Protein AF-A0A2J8J1Q0-F1 (afdb_monomer_lite)

Foldseek 3Di:
DDDDDDDPLDDPPDCLVVDPLPVVPDDPVLSVLVVQQNPDPVGDDDPDPPDDPDPDPDDDDDDDPDPDDDDDDDDDPDDDDDDDDDPDDDDDPDDDDDDDPVDDDDDDDDDDDDDD

Radius of gyration: 18.59 Å; chains: 1; bounding box: 48×40×37 Å

Organism: Pan troglodytes (NCBI:txid9598)

Secondary structure (DSSP, 8-state):
-------------SGGGGSGGGSS-S-HHHHHHHHHHHHSSSPPP-SS--S-S----S--------S---S----SSPPP------SS------------SSS-------------

InterPro domains:
  IPR012983 PHR [PF08005] (64-115)
  IPR038648 PHR domain superfamily [G3DSA:2.60.120.820] (48-116)

Structure (mmCIF, N/CA/C/O backbone):
data_AF-A0A2J8J1Q0-F1
#
_entry.id   AF-A0A2J8J1Q0-F1
#
loop_
_atom_site.group_PDB
_atom_site.id
_atom_site.type_symbol
_atom_site.label_atom_id
_atom_site.label_alt_id
_atom_site.label_comp_id
_atom_site.label_asym_id
_atom_site.label_entity_id
_atom_site.label_seq_id
_atom_site.pdbx_PDB_ins_code
_atom_site.Cartn_x
_atom_site.Cartn_y
_atom_site.Cartn_z
_atom_site.occupancy
_atom_site.B_iso_or_equiv
_atom_site.auth_seq_id
_atom_site.auth_comp_id
_atom_site.auth_asym_id
_atom_site.auth_atom_id
_atom_site.pdbx_PDB_model_num
ATOM 1 N N . VAL A 1 1 ? -29.454 -8.679 11.277 1.00 34.88 1 VAL A N 1
ATOM 2 C CA . VAL A 1 1 ? -30.227 -7.438 11.539 1.00 34.88 1 VAL A CA 1
ATOM 3 C C . VAL A 1 1 ? -29.741 -6.346 10.599 1.00 34.88 1 VAL A C 1
ATOM 5 O O . VAL A 1 1 ? -28.693 -5.752 10.817 1.00 34.88 1 VAL A O 1
ATOM 8 N N . GLN A 1 2 ? -30.470 -6.149 9.505 1.00 31.33 2 GLN A N 1
ATOM 9 C CA . GLN A 1 2 ? -30.168 -5.196 8.442 1.00 31.33 2 GLN A CA 1
ATOM 10 C C . GLN A 1 2 ? -30.524 -3.784 8.919 1.00 31.33 2 GLN A C 1
ATOM 12 O O . GLN A 1 2 ? -31.638 -3.309 8.725 1.00 31.33 2 GLN A O 1
ATOM 17 N N . ARG A 1 3 ? -29.600 -3.120 9.620 1.00 27.33 3 ARG A N 1
ATOM 18 C CA . ARG A 1 3 ? -29.792 -1.719 10.005 1.00 27.33 3 ARG A CA 1
ATOM 19 C C . ARG A 1 3 ? -29.298 -0.833 8.867 1.00 27.33 3 ARG A C 1
ATOM 21 O O . ARG A 1 3 ? -28.099 -0.637 8.701 1.00 27.33 3 ARG A O 1
ATOM 28 N N . ARG A 1 4 ? -30.241 -0.322 8.069 1.00 34.06 4 ARG A N 1
ATOM 29 C CA . ARG A 1 4 ? -30.015 0.842 7.203 1.00 34.06 4 ARG A CA 1
ATOM 30 C C . ARG A 1 4 ? -29.580 1.999 8.106 1.00 34.06 4 ARG A C 1
ATOM 32 O O . ARG A 1 4 ? -30.383 2.500 8.886 1.00 34.06 4 ARG A O 1
ATOM 39 N N . CYS A 1 5 ? -28.310 2.384 8.043 1.00 31.00 5 CYS A N 1
ATOM 40 C CA . CYS A 1 5 ? -27.844 3.613 8.676 1.00 31.00 5 CYS A CA 1
ATOM 41 C C . CYS A 1 5 ? -28.248 4.811 7.801 1.00 31.00 5 CYS A C 1
ATOM 43 O O . CYS A 1 5 ? -28.150 4.715 6.574 1.00 31.00 5 CYS A O 1
ATOM 45 N N . PRO A 1 6 ? -28.695 5.929 8.397 1.00 31.45 6 PRO A N 1
ATOM 46 C CA . PRO A 1 6 ? -29.067 7.116 7.647 1.00 31.45 6 PRO A CA 1
ATOM 47 C C . PRO A 1 6 ? -27.827 7.690 6.957 1.00 31.45 6 PRO A C 1
ATOM 49 O O . PRO A 1 6 ? -26.766 7.832 7.567 1.00 31.45 6 PRO A O 1
ATOM 52 N N . LEU A 1 7 ? -27.977 7.995 5.669 1.00 37.00 7 LEU A N 1
ATOM 53 C CA . LEU A 1 7 ? -27.005 8.721 4.866 1.00 37.00 7 LEU A CA 1
ATOM 54 C C . LEU A 1 7 ? -26.739 10.065 5.562 1.00 37.00 7 LEU A C 1
ATOM 56 O O . LEU A 1 7 ? -27.565 10.975 5.495 1.00 37.00 7 LEU A O 1
ATOM 60 N N . VAL A 1 8 ? -25.615 10.185 6.270 1.00 37.25 8 VAL A N 1
ATOM 61 C CA . VAL A 1 8 ? -25.170 11.472 6.808 1.00 37.25 8 VAL A CA 1
ATOM 62 C C . VAL A 1 8 ? -24.886 12.354 5.595 1.00 37.25 8 VAL A C 1
ATOM 64 O O . VAL A 1 8 ? -23.901 12.148 4.888 1.00 37.25 8 VAL A O 1
ATOM 67 N N . ARG A 1 9 ? -25.785 13.304 5.313 1.00 40.78 9 ARG A N 1
ATOM 68 C CA . ARG A 1 9 ? -25.548 14.403 4.369 1.00 40.78 9 ARG A CA 1
ATOM 69 C C . ARG A 1 9 ? -24.404 15.245 4.934 1.00 40.78 9 ARG A C 1
ATOM 71 O O . ARG A 1 9 ? -24.627 16.189 5.686 1.00 40.78 9 ARG A O 1
ATOM 78 N N . GLY A 1 10 ? -23.171 14.861 4.618 1.00 38.38 10 GLY A N 1
ATOM 79 C CA . GLY A 1 10 ? -22.005 15.697 4.859 1.00 38.38 10 GLY A CA 1
ATOM 80 C C . GLY A 1 10 ? -22.123 16.946 3.995 1.00 38.38 10 GLY A C 1
ATOM 81 O O . GLY A 1 10 ? -22.224 16.842 2.774 1.00 38.38 10 GLY A O 1
ATOM 82 N N . ARG A 1 11 ? -22.148 18.128 4.618 1.00 40.72 11 ARG A N 1
ATOM 83 C CA . ARG A 1 11 ? -21.898 19.382 3.903 1.00 40.72 11 ARG A CA 1
ATOM 84 C C . ARG A 1 11 ? -20.515 19.270 3.263 1.00 40.72 11 ARG A C 1
ATOM 86 O O . ARG A 1 11 ? -19.537 19.026 3.966 1.00 40.72 11 ARG A O 1
ATOM 93 N N . VAL A 1 12 ? -20.442 19.439 1.945 1.00 45.56 12 VAL A N 1
ATOM 94 C CA . VAL A 1 12 ? -19.174 19.547 1.217 1.00 45.56 12 VAL A CA 1
ATOM 95 C C . VAL A 1 12 ? -18.588 20.923 1.534 1.00 45.56 12 VAL A C 1
ATOM 97 O O . VAL A 1 12 ? -18.793 21.886 0.806 1.00 45.56 12 VAL A O 1
ATOM 100 N N . SER A 1 13 ? -17.923 21.049 2.679 1.00 39.00 13 SER A N 1
ATOM 101 C CA . SER A 1 13 ? -17.141 22.236 3.026 1.00 39.00 13 SER A CA 1
ATOM 102 C C . SER A 1 13 ? -15.679 21.952 2.728 1.00 39.00 13 SER A C 1
ATOM 104 O O . SER A 1 13 ? -15.110 21.099 3.396 1.00 39.00 13 SER A O 1
ATOM 106 N N . ALA A 1 14 ? -15.122 22.654 1.732 1.00 42.06 14 ALA A N 1
ATOM 107 C CA . ALA A 1 14 ? -13.708 23.010 1.489 1.00 42.06 14 ALA A CA 1
ATOM 108 C C . ALA A 1 14 ? -12.578 21.953 1.643 1.00 42.06 14 ALA A C 1
ATOM 110 O O . ALA A 1 14 ? -11.438 22.247 1.308 1.00 42.06 14 ALA A O 1
ATOM 111 N N . ALA A 1 15 ? -12.846 20.724 2.081 1.00 42.81 15 ALA A N 1
ATOM 112 C CA . ALA A 1 15 ? -11.844 19.707 2.399 1.00 42.81 15 ALA A CA 1
ATOM 113 C C . ALA A 1 15 ? -11.365 18.915 1.171 1.00 42.81 15 ALA A C 1
ATOM 115 O O . ALA A 1 15 ? -10.355 18.223 1.243 1.00 42.81 15 ALA A O 1
ATOM 116 N N . ALA A 1 16 ? -12.052 19.024 0.027 1.00 48.84 16 ALA A N 1
ATOM 117 C CA . ALA A 1 16 ? -11.567 18.436 -1.223 1.00 48.84 16 ALA A CA 1
ATOM 118 C C . ALA A 1 16 ? -10.246 19.089 -1.672 1.00 48.84 16 ALA A C 1
ATOM 120 O O . ALA A 1 16 ? -9.373 18.403 -2.194 1.00 48.84 16 ALA A O 1
ATOM 121 N N . ALA A 1 17 ? -10.069 20.383 -1.376 1.00 46.84 17 ALA A N 1
ATOM 122 C CA . ALA A 1 17 ? -8.889 21.173 -1.716 1.00 46.84 17 ALA A CA 1
ATOM 123 C C . ALA A 1 17 ? -7.678 20.938 -0.793 1.00 46.84 17 ALA A C 1
ATOM 125 O O . ALA A 1 17 ? -6.706 21.661 -0.907 1.00 46.84 17 ALA A O 1
ATOM 126 N N . ALA A 1 18 ? -7.735 19.972 0.126 1.00 51.94 18 ALA A N 1
ATOM 127 C CA . ALA A 1 18 ? -6.577 19.443 0.860 1.00 51.94 18 ALA A CA 1
ATOM 128 C C . ALA A 1 18 ? -6.624 17.902 0.929 1.00 51.94 18 ALA A C 1
ATOM 130 O O . ALA A 1 18 ? -5.992 17.274 1.776 1.00 51.94 18 ALA A O 1
ATOM 131 N N . GLY A 1 19 ? -7.467 17.297 0.087 1.00 64.62 19 GLY A N 1
ATOM 132 C CA . GLY A 1 19 ? -7.847 15.893 0.152 1.00 64.62 19 GLY A CA 1
ATOM 133 C C . GLY A 1 19 ? -7.327 15.089 -1.044 1.00 64.62 19 GLY A C 1
ATOM 134 O O . GLY A 1 19 ? -6.364 15.492 -1.695 1.00 64.62 19 GLY A O 1
ATOM 135 N N . PRO A 1 20 ? -7.966 13.957 -1.386 1.00 65.38 20 PRO A N 1
ATOM 136 C CA . PRO A 1 20 ? -7.493 13.052 -2.440 1.00 65.38 20 PRO A CA 1
ATOM 137 C C . PRO A 1 20 ? -7.291 13.727 -3.808 1.00 65.38 20 PRO A C 1
ATOM 139 O O . PRO A 1 20 ? -6.458 13.268 -4.584 1.00 65.38 20 PRO A O 1
ATOM 142 N N . ALA A 1 21 ? -7.974 14.846 -4.075 1.00 70.50 21 ALA A N 1
ATOM 143 C CA . ALA A 1 21 ? -7.815 15.642 -5.292 1.00 70.50 21 ALA A CA 1
ATOM 144 C C . ALA A 1 21 ? -6.415 16.264 -5.470 1.00 70.50 21 ALA A C 1
ATOM 146 O O . ALA A 1 21 ? -6.021 16.539 -6.595 1.00 70.50 21 ALA A O 1
ATOM 147 N N . GLN A 1 22 ? -5.661 16.479 -4.388 1.00 73.88 22 GLN A N 1
ATOM 148 C CA . GLN A 1 22 ? -4.305 17.048 -4.431 1.00 73.88 22 GLN A CA 1
ATOM 149 C C . GLN A 1 22 ? -3.203 16.003 -4.254 1.00 73.88 22 GLN A C 1
ATOM 151 O O . GLN A 1 22 ? -2.025 16.341 -4.209 1.00 73.88 22 GLN A O 1
ATOM 156 N N . SER A 1 23 ? -3.571 14.725 -4.149 1.00 74.56 23 SER A N 1
ATOM 157 C CA . SER A 1 23 ? -2.605 13.644 -3.946 1.00 74.56 23 SER A CA 1
ATOM 158 C C . SER A 1 23 ? -1.704 13.389 -5.160 1.00 74.56 23 SER A C 1
ATOM 160 O O . SER A 1 23 ? -0.706 12.690 -5.027 1.00 74.56 23 SER A O 1
ATOM 162 N N . GLY A 1 24 ? -2.065 13.904 -6.343 1.00 73.94 24 GLY A N 1
ATOM 163 C CA . GLY A 1 24 ? -1.400 13.585 -7.612 1.00 73.94 24 GLY A CA 1
ATOM 164 C C . GLY A 1 24 ? -1.638 12.149 -8.097 1.00 73.94 24 GLY A C 1
ATOM 165 O O . GLY A 1 24 ? -1.073 11.751 -9.108 1.00 73.94 24 GLY A O 1
ATOM 166 N N . ILE A 1 25 ? -2.459 11.370 -7.381 1.00 77.38 25 ILE A N 1
ATOM 167 C CA . ILE A 1 25 ? -2.777 9.973 -7.709 1.00 77.38 25 ILE A CA 1
ATOM 168 C C . ILE A 1 25 ? -3.910 9.892 -8.737 1.00 77.38 25 ILE A C 1
ATOM 170 O O . ILE A 1 25 ? -3.931 8.983 -9.558 1.00 77.38 25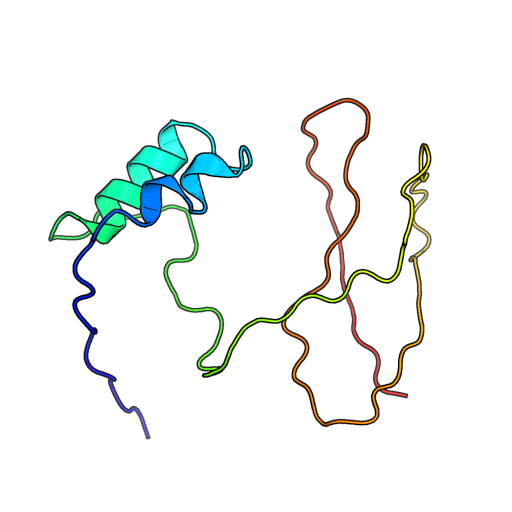 ILE A O 1
ATOM 174 N N . LEU A 1 26 ? -4.860 10.826 -8.674 1.00 78.25 26 LEU A N 1
ATOM 175 C CA . LEU A 1 26 ? -6.045 10.847 -9.528 1.00 78.25 26 LEU A CA 1
ATOM 176 C C . LEU A 1 26 ? -5.799 11.718 -10.759 1.00 78.25 26 LEU A C 1
ATOM 178 O O . LEU A 1 26 ? -5.255 12.817 -10.629 1.00 78.25 26 LEU A O 1
ATOM 182 N N . VAL A 1 27 ? -6.263 11.279 -11.930 1.00 83.94 27 VAL A N 1
ATOM 183 C CA . VAL A 1 27 ? -6.278 12.148 -13.118 1.00 83.94 27 VAL A CA 1
ATOM 184 C C . VAL A 1 27 ? -7.356 13.227 -12.983 1.00 83.94 27 VAL A C 1
ATOM 186 O O . VAL A 1 27 ? -8.361 13.030 -12.298 1.00 83.94 27 VAL A O 1
ATOM 189 N N . ASP A 1 28 ? -7.214 14.348 -13.694 1.00 84.44 28 ASP A N 1
ATOM 190 C CA . ASP A 1 28 ? -8.161 15.478 -13.626 1.00 84.44 28 ASP A CA 1
ATOM 191 C C . ASP A 1 28 ? -9.624 15.040 -13.799 1.00 84.44 28 ASP A C 1
ATOM 193 O O . ASP A 1 28 ? -10.522 15.473 -13.072 1.00 84.44 28 ASP A O 1
ATOM 197 N N . ARG A 1 29 ? -9.871 14.101 -14.721 1.00 85.69 29 ARG A N 1
ATOM 198 C CA . ARG A 1 29 ? -11.204 13.534 -14.961 1.00 85.69 29 ARG A CA 1
ATOM 199 C C . ARG A 1 29 ? -11.760 12.787 -13.743 1.00 85.69 29 ARG A C 1
ATOM 201 O O . ARG A 1 29 ? -12.959 12.866 -13.475 1.00 85.69 29 ARG A O 1
ATOM 208 N N . GLU A 1 30 ? -10.919 12.068 -13.007 1.00 84.44 30 GLU A N 1
ATOM 209 C CA . GLU A 1 30 ? -11.306 11.345 -11.792 1.00 84.44 30 GLU A CA 1
ATOM 210 C C . GLU A 1 30 ? -11.574 12.305 -10.638 1.00 84.44 30 GLU A C 1
ATOM 212 O O . GLU A 1 30 ? -12.550 12.123 -9.912 1.00 84.44 30 GLU A O 1
ATOM 217 N N . VAL A 1 31 ? -10.773 13.366 -10.511 1.00 85.75 31 VAL A N 1
ATOM 218 C CA . VAL A 1 31 ? -10.999 14.429 -9.523 1.00 85.75 31 VAL A CA 1
ATOM 219 C C . VAL A 1 31 ? -12.357 15.095 -9.744 1.00 85.75 31 VAL A C 1
ATOM 221 O O . VAL A 1 31 ? -13.138 15.241 -8.799 1.00 85.75 31 VAL A O 1
ATOM 224 N N . VAL A 1 32 ? -12.682 15.441 -10.994 1.00 87.06 32 VAL A N 1
ATOM 225 C CA . VAL A 1 32 ? -13.989 16.012 -11.360 1.00 87.06 32 VAL A CA 1
ATOM 226 C C . VAL A 1 32 ? -15.122 15.026 -11.067 1.00 87.06 32 VAL A C 1
ATOM 228 O O . VAL A 1 32 ? -16.129 15.403 -10.466 1.00 87.06 32 VAL A O 1
ATOM 231 N N . SER A 1 33 ? -14.956 13.755 -11.441 1.00 85.75 33 SER A N 1
ATOM 232 C CA . SER A 1 33 ? -15.939 12.696 -11.172 1.00 85.75 33 SER A CA 1
ATOM 233 C C . SER A 1 33 ? -16.216 12.535 -9.671 1.00 85.75 33 SER A C 1
ATOM 235 O O . SER A 1 33 ? -17.373 12.495 -9.240 1.00 85.75 33 SER A O 1
ATOM 237 N N . LEU A 1 34 ? -15.158 12.536 -8.855 1.00 84.38 34 LEU A N 1
ATOM 238 C CA . LEU A 1 34 ? -15.235 12.466 -7.398 1.00 84.38 34 LEU A CA 1
ATOM 239 C C . LEU A 1 34 ? -15.969 13.681 -6.816 1.00 84.38 34 LEU A C 1
ATOM 241 O O . LEU A 1 34 ? -16.850 13.523 -5.968 1.00 84.38 34 LEU A O 1
ATOM 245 N N . PHE A 1 35 ? -15.650 14.887 -7.291 1.00 85.50 35 PHE A N 1
ATOM 246 C CA . PHE A 1 35 ? -16.317 16.116 -6.863 1.00 85.50 35 PHE A CA 1
ATOM 247 C C . PHE A 1 35 ? -17.821 16.077 -7.157 1.00 85.50 35 PHE A C 1
ATOM 249 O O . PHE A 1 35 ? -18.631 16.337 -6.262 1.00 85.50 35 PHE A O 1
ATOM 256 N N . LEU A 1 36 ? -18.210 15.700 -8.379 1.00 86.62 36 LEU A N 1
ATOM 257 C CA . LEU A 1 36 ? -19.618 15.590 -8.768 1.00 86.62 36 LEU A CA 1
ATOM 258 C C . LEU A 1 36 ? -20.355 14.555 -7.907 1.00 86.62 36 LEU A C 1
ATOM 260 O O . LEU A 1 36 ? -21.432 14.846 -7.390 1.00 86.62 36 LEU A O 1
ATOM 264 N N . HIS A 1 37 ? -19.757 13.386 -7.661 1.00 84.94 37 HIS A N 1
ATOM 265 C CA . HIS A 1 37 ? -20.367 12.335 -6.838 1.00 84.94 37 HIS A CA 1
ATOM 266 C C . HIS A 1 37 ? -20.781 12.806 -5.428 1.00 84.94 37 HIS A C 1
ATOM 268 O O . HIS A 1 37 ? -21.781 12.330 -4.878 1.00 84.94 37 HIS A O 1
ATOM 274 N N . PHE A 1 38 ? -20.030 13.732 -4.821 1.00 81.94 38 PHE A N 1
ATOM 275 C CA . PHE A 1 38 ? -20.332 14.249 -3.481 1.00 81.94 38 PHE A CA 1
ATOM 276 C C . PHE A 1 38 ? -21.187 15.518 -3.463 1.00 81.94 38 PHE A C 1
ATOM 278 O O . PHE A 1 38 ? -21.754 15.834 -2.416 1.00 81.94 38 PHE A O 1
ATOM 285 N N . THR A 1 39 ? -21.300 16.236 -4.581 1.00 85.12 39 THR A N 1
ATOM 286 C CA . THR A 1 39 ? -21.950 17.556 -4.630 1.00 85.12 39 THR A CA 1
ATOM 287 C C . THR A 1 39 ? -23.316 17.549 -5.303 1.00 85.12 39 THR A C 1
ATOM 289 O O . THR A 1 39 ? -24.193 18.296 -4.868 1.00 85.12 39 THR A O 1
ATOM 292 N N . VAL A 1 40 ? -23.537 16.706 -6.318 1.00 84.06 40 VAL A N 1
ATOM 293 C CA . VAL A 1 40 ? -24.799 16.690 -7.073 1.00 84.06 40 VAL A CA 1
ATOM 294 C C . VAL A 1 40 ? -25.743 15.565 -6.627 1.00 84.06 40 VAL A C 1
ATOM 296 O O . VAL A 1 40 ? -25.321 14.514 -6.142 1.00 84.06 40 VAL A O 1
ATOM 299 N N . ASN A 1 41 ? -27.052 15.790 -6.777 1.00 81.75 41 ASN A N 1
ATOM 300 C CA . ASN A 1 41 ? -28.104 14.807 -6.510 1.00 81.75 41 ASN A CA 1
ATOM 301 C C . ASN A 1 41 ? -29.162 14.883 -7.631 1.00 81.75 41 ASN A C 1
ATOM 303 O O . ASN A 1 41 ? -29.798 15.931 -7.746 1.00 81.75 41 ASN A O 1
ATOM 307 N N . PRO A 1 42 ? -29.380 13.824 -8.436 1.00 83.69 42 PRO A N 1
ATOM 308 C CA . PRO A 1 42 ? -28.917 12.445 -8.246 1.00 83.69 42 PRO A CA 1
ATOM 309 C C . PRO A 1 42 ? -27.408 12.272 -8.447 1.00 83.69 42 PRO A C 1
ATOM 311 O O . PRO A 1 42 ? -26.798 12.938 -9.279 1.00 83.69 42 PRO A O 1
ATOM 314 N N . LYS A 1 43 ? -26.807 11.370 -7.664 1.00 86.12 43 LYS A N 1
ATOM 315 C CA . LYS A 1 43 ? -25.372 11.087 -7.752 1.00 86.12 43 LYS A CA 1
ATOM 316 C C . LYS A 1 43 ? -25.047 10.385 -9.078 1.00 86.12 43 LYS A C 1
ATOM 318 O O . LYS A 1 43 ? -25.674 9.361 -9.365 1.00 86.12 43 LYS A O 1
ATOM 323 N N . PRO A 1 44 ? -24.077 10.878 -9.865 1.00 85.25 44 PRO A N 1
ATOM 324 C CA . PRO A 1 44 ? -23.636 10.199 -11.073 1.00 85.25 44 PRO A CA 1
ATOM 325 C C . PRO A 1 44 ? -22.989 8.850 -10.739 1.00 85.25 44 PRO A C 1
ATOM 327 O O . PRO A 1 44 ? -22.435 8.656 -9.651 1.00 85.25 44 PRO A O 1
ATOM 330 N N . ARG A 1 45 ? -23.061 7.917 -11.696 1.00 82.88 45 ARG A N 1
ATOM 331 C CA . ARG A 1 45 ? -22.329 6.647 -11.622 1.00 82.88 45 ARG A CA 1
ATOM 332 C C . ARG A 1 45 ? -20.832 6.926 -11.685 1.00 82.88 45 ARG A C 1
ATOM 334 O O . ARG A 1 45 ? -20.394 7.788 -12.442 1.00 82.88 45 ARG A O 1
ATOM 341 N N . VAL A 1 46 ? -20.078 6.188 -10.887 1.00 81.94 46 VAL A N 1
ATOM 342 C CA . VAL A 1 46 ? -18.628 6.310 -10.778 1.00 81.94 46 VAL A CA 1
ATOM 343 C C . VAL A 1 46 ? -17.995 4.939 -10.971 1.00 81.94 46 VAL A C 1
ATOM 345 O O . VAL A 1 46 ? -18.560 3.936 -10.545 1.00 81.94 46 VAL A O 1
ATOM 348 N N . GLU A 1 47 ? -16.831 4.913 -11.613 1.00 77.50 47 GLU A N 1
ATOM 349 C CA . GLU A 1 47 ? -16.056 3.686 -11.867 1.00 77.50 47 GLU A CA 1
ATOM 350 C C . GLU A 1 47 ? -15.239 3.244 -10.637 1.00 77.50 47 GLU A C 1
ATOM 352 O O . GLU A 1 47 ? -14.644 2.171 -10.622 1.00 77.50 47 GLU A O 1
ATOM 357 N N . PHE A 1 48 ? -15.211 4.062 -9.579 1.00 73.69 48 PHE A N 1
ATOM 358 C CA . PHE A 1 48 ? -14.573 3.719 -8.312 1.00 73.69 48 PHE A CA 1
ATOM 359 C C . PHE A 1 48 ? -15.573 3.113 -7.323 1.00 73.69 48 PHE A C 1
ATOM 361 O O . PHE A 1 48 ? -16.768 3.401 -7.347 1.00 73.69 48 PHE A O 1
ATOM 368 N N . ILE A 1 49 ? -15.066 2.290 -6.401 1.00 72.81 49 ILE A N 1
ATOM 369 C CA . ILE A 1 49 ? -15.875 1.680 -5.342 1.00 72.81 49 ILE A CA 1
ATOM 370 C C . ILE A 1 49 ? -16.414 2.787 -4.423 1.00 72.81 49 ILE A C 1
ATOM 372 O O . ILE A 1 49 ? -15.685 3.344 -3.604 1.00 72.81 49 ILE A O 1
ATOM 376 N N . ASP A 1 50 ? -17.707 3.080 -4.540 1.00 70.94 50 ASP A N 1
ATOM 377 C CA . ASP A 1 50 ? -18.433 4.052 -3.711 1.00 70.94 50 ASP A CA 1
ATOM 378 C C . ASP A 1 50 ? -18.967 3.442 -2.401 1.00 70.94 50 ASP A C 1
ATOM 380 O O . ASP A 1 50 ? -19.458 4.145 -1.511 1.00 70.94 50 ASP A O 1
ATOM 384 N N . ARG A 1 51 ? -18.844 2.117 -2.262 1.00 70.38 51 ARG A N 1
ATOM 385 C CA . ARG A 1 51 ? -19.186 1.380 -1.048 1.00 70.38 51 ARG A CA 1
ATOM 386 C C . ARG A 1 51 ? -18.060 1.515 -0.020 1.00 70.38 51 ARG A C 1
ATOM 388 O O . ARG A 1 51 ? -16.929 1.122 -0.309 1.00 70.38 51 ARG A O 1
ATOM 395 N N . PRO A 1 52 ? -18.345 1.997 1.204 1.00 65.56 52 PRO A N 1
ATOM 396 C CA . PRO A 1 52 ? -17.355 2.030 2.273 1.00 65.56 52 PRO A CA 1
ATOM 397 C C . PRO A 1 52 ? -16.757 0.637 2.494 1.00 65.56 52 PRO A C 1
ATOM 399 O O . PRO A 1 52 ? -17.494 -0.330 2.688 1.00 65.56 52 PRO A O 1
ATOM 402 N N . ARG A 1 53 ? -15.421 0.537 2.480 1.00 63.47 53 ARG A N 1
ATOM 403 C CA . ARG A 1 53 ? -14.705 -0.748 2.579 1.00 63.47 53 ARG A CA 1
ATOM 404 C C . ARG A 1 53 ? -14.955 -1.478 3.906 1.00 63.47 53 ARG A C 1
ATOM 406 O O . ARG A 1 53 ? -14.843 -2.696 3.954 1.00 63.47 53 ARG A O 1
ATOM 413 N N . CYS A 1 54 ? -15.311 -0.760 4.974 1.00 55.97 54 CYS A N 1
ATOM 414 C CA . CYS A 1 54 ? -15.696 -1.345 6.258 1.00 55.97 54 CYS A CA 1
ATOM 415 C C . CYS A 1 54 ? -16.433 -0.340 7.162 1.00 55.97 54 CYS A C 1
ATOM 417 O O . CYS A 1 54 ? -16.295 0.873 7.024 1.00 55.97 54 CYS A O 1
ATOM 419 N N . CYS A 1 55 ? -17.181 -0.854 8.141 1.00 56.75 55 CYS A N 1
ATOM 420 C CA . CYS A 1 55 ? -17.806 -0.067 9.210 1.00 56.75 55 CYS A CA 1
ATOM 421 C C . CYS A 1 55 ? -16.844 0.193 10.387 1.00 56.75 55 CYS A C 1
ATOM 423 O O . CYS A 1 55 ? -17.306 0.366 11.518 1.00 56.75 55 CYS A O 1
ATOM 425 N N . LEU A 1 56 ? -15.522 0.151 10.165 1.00 61.91 56 LEU A N 1
ATOM 426 C CA . LEU A 1 56 ? -14.546 0.421 11.220 1.00 61.91 56 LEU A CA 1
ATOM 427 C C . LEU A 1 56 ? -14.634 1.905 11.580 1.00 61.91 56 LEU A C 1
ATOM 429 O O . LEU A 1 56 ? -14.220 2.783 10.830 1.00 61.91 56 LEU A O 1
ATOM 433 N N . ARG A 1 57 ? -15.247 2.185 12.730 1.00 63.41 57 ARG A N 1
ATOM 434 C CA . ARG A 1 57 ? -15.297 3.525 13.311 1.00 63.41 57 ARG A CA 1
ATOM 435 C C . ARG A 1 57 ? -13.996 3.755 14.071 1.00 63.41 57 ARG A C 1
ATOM 437 O O . ARG A 1 57 ? -13.722 3.044 15.032 1.00 63.41 57 ARG A O 1
ATOM 444 N N . GLY A 1 58 ? -13.207 4.736 13.653 1.00 71.25 58 GLY A N 1
ATOM 445 C CA . GLY A 1 58 ? -11.961 5.093 14.325 1.00 71.25 58 GLY A CA 1
ATOM 446 C C . GLY A 1 58 ? -11.078 5.991 13.469 1.00 71.25 58 GLY A C 1
ATOM 447 O O . GLY A 1 58 ? -11.347 6.194 12.288 1.00 71.25 58 GLY A O 1
ATOM 448 N N . LYS A 1 59 ? -10.028 6.539 14.084 1.00 80.69 59 LYS A N 1
ATOM 449 C CA . LYS A 1 59 ? -8.983 7.272 13.369 1.00 80.69 59 LYS A CA 1
ATOM 450 C C . LYS A 1 59 ? -8.091 6.266 12.644 1.00 80.69 59 LYS A C 1
ATOM 452 O O . LYS A 1 59 ? -7.532 5.378 13.283 1.00 80.69 59 LYS A O 1
ATOM 457 N N . GLU A 1 60 ? -7.963 6.416 11.331 1.00 85.62 60 GLU A N 1
ATOM 458 C CA . GLU A 1 60 ? -6.952 5.699 10.561 1.00 85.62 60 GLU A CA 1
ATOM 459 C C . GLU A 1 60 ? -5.561 6.215 10.951 1.00 85.62 60 GLU A C 1
ATOM 461 O O . GLU A 1 60 ? -5.330 7.424 11.034 1.00 85.62 60 GLU A O 1
ATOM 466 N N . CYS A 1 61 ? -4.649 5.288 11.231 1.00 87.88 61 CYS A N 1
ATOM 467 C CA . CYS A 1 61 ? -3.278 5.587 11.619 1.00 87.88 61 CYS A CA 1
ATOM 468 C C . CYS A 1 61 ? -2.329 4.782 10.733 1.00 87.88 61 CYS A C 1
ATOM 470 O O . CYS A 1 61 ? -2.505 3.575 10.574 1.00 87.88 61 CYS A O 1
ATOM 472 N N . SER A 1 62 ? -1.293 5.438 10.218 1.00 90.44 62 SER A N 1
ATOM 473 C CA . SER A 1 62 ? -0.213 4.811 9.457 1.00 90.44 62 SER A CA 1
ATOM 474 C C . SER A 1 62 ? 1.088 4.848 10.254 1.00 90.44 62 SER A C 1
ATOM 476 O O . SER A 1 62 ? 1.423 5.876 10.842 1.00 90.44 62 SER A O 1
ATOM 478 N N . ILE A 1 63 ? 1.846 3.752 10.236 1.00 92.25 63 ILE A N 1
ATOM 479 C CA . ILE A 1 63 ? 3.202 3.686 10.794 1.00 92.25 63 ILE A CA 1
ATOM 480 C C . ILE A 1 63 ? 4.163 3.422 9.638 1.00 92.25 63 ILE A C 1
ATOM 482 O O . I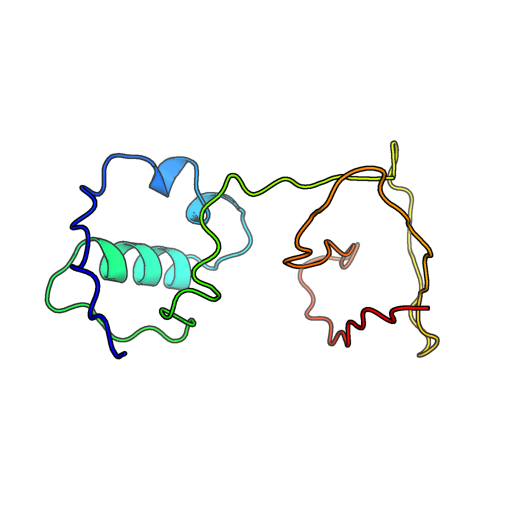LE A 1 63 ? 4.017 2.422 8.936 1.00 92.25 63 ILE A O 1
ATOM 486 N N . ASN A 1 64 ? 5.148 4.302 9.457 1.00 92.62 64 ASN A N 1
ATOM 487 C CA . ASN A 1 64 ? 6.271 4.059 8.558 1.00 92.62 64 ASN A CA 1
ATOM 488 C C . ASN A 1 64 ? 7.470 3.569 9.379 1.00 92.62 64 ASN A C 1
ATOM 490 O O . ASN A 1 64 ? 7.883 4.229 10.329 1.00 92.62 64 ASN A O 1
ATOM 494 N N . ARG A 1 65 ? 8.009 2.400 9.023 1.00 94.50 65 ARG A N 1
ATOM 495 C CA . ARG A 1 65 ? 9.152 1.784 9.715 1.00 94.50 65 ARG A CA 1
ATOM 496 C C . ARG A 1 65 ? 10.510 2.315 9.257 1.00 94.50 65 ARG A C 1
ATOM 498 O O . ARG A 1 65 ? 11.508 2.043 9.914 1.00 94.50 65 ARG A O 1
ATOM 505 N N . PHE A 1 66 ? 10.564 2.995 8.117 1.00 91.31 66 PHE A N 1
ATOM 506 C CA . PHE A 1 66 ? 11.804 3.473 7.523 1.00 91.31 66 PHE A CA 1
ATOM 507 C C . PHE A 1 66 ? 11.996 4.962 7.799 1.00 91.31 66 PHE A C 1
ATOM 509 O O . PHE A 1 66 ? 11.091 5.760 7.565 1.00 91.31 66 PHE A O 1
ATOM 516 N N . GLN A 1 67 ? 13.187 5.330 8.273 1.00 92.50 67 GLN A N 1
ATOM 517 C CA . GLN A 1 67 ? 13.578 6.730 8.469 1.00 92.50 67 GLN A CA 1
ATOM 518 C C . GLN A 1 67 ? 14.082 7.378 7.174 1.00 92.50 67 GLN A C 1
ATOM 520 O O . GLN A 1 67 ? 13.963 8.587 7.005 1.00 92.50 67 GLN A O 1
ATOM 525 N N . GLN A 1 68 ? 14.610 6.569 6.254 1.00 89.25 68 GLN A N 1
ATOM 526 C CA . GLN A 1 68 ? 15.134 7.001 4.965 1.00 89.25 68 GLN A CA 1
ATOM 527 C C . GLN A 1 68 ? 14.722 6.003 3.883 1.00 89.25 68 GLN A C 1
ATOM 529 O O . GLN A 1 68 ? 14.604 4.803 4.140 1.00 89.25 68 GLN A O 1
ATOM 534 N N . VAL A 1 69 ? 14.491 6.520 2.679 1.00 87.62 69 VAL A N 1
ATOM 535 C CA . VAL A 1 69 ? 14.189 5.737 1.481 1.00 87.62 69 VAL A CA 1
ATOM 536 C C . VAL A 1 69 ? 15.374 5.880 0.542 1.00 87.62 69 VAL A C 1
ATOM 538 O O . VAL A 1 69 ? 15.768 6.999 0.218 1.00 87.62 69 VAL A O 1
ATOM 541 N N . GLU A 1 70 ? 15.961 4.756 0.154 1.00 84.19 70 GLU A N 1
ATOM 542 C CA . GLU A 1 70 ? 17.056 4.724 -0.810 1.00 84.19 70 GLU A CA 1
ATOM 543 C C . GLU A 1 70 ? 16.560 4.290 -2.195 1.00 84.19 70 GLU A C 1
ATOM 545 O O . GLU A 1 70 ? 15.380 4.403 -2.528 1.00 84.19 70 GLU A O 1
ATOM 550 N N . SER A 1 71 ? 17.502 3.856 -3.027 1.00 77.69 71 SER A N 1
ATOM 551 C CA . SER A 1 71 ? 17.309 3.570 -4.437 1.00 77.69 71 SER A CA 1
ATOM 552 C C . SER A 1 71 ? 16.536 2.263 -4.688 1.00 77.69 71 SER A C 1
ATOM 554 O O . SER A 1 71 ? 15.893 1.674 -3.822 1.00 77.69 71 SER A O 1
ATOM 556 N N . ARG A 1 72 ? 16.591 1.839 -5.946 1.00 85.62 72 ARG A N 1
ATOM 557 C CA . ARG A 1 72 ? 15.870 0.743 -6.587 1.00 85.62 72 ARG A CA 1
ATOM 558 C C . ARG A 1 72 ? 15.740 -0.532 -5.742 1.00 85.62 72 ARG A C 1
ATOM 560 O O . ARG A 1 72 ? 16.734 -1.156 -5.384 1.00 85.62 72 ARG A O 1
ATOM 567 N N . TRP A 1 73 ? 14.500 -0.999 -5.599 1.00 87.75 73 TRP A N 1
ATOM 568 C CA . TRP A 1 73 ? 14.178 -2.374 -5.208 1.00 87.75 73 TRP A CA 1
ATOM 569 C C . TRP A 1 73 ? 13.748 -3.177 -6.442 1.00 87.75 73 TRP A C 1
ATOM 571 O O . TRP A 1 73 ? 12.974 -2.688 -7.268 1.00 87.75 73 TRP A O 1
ATOM 581 N N . GLY A 1 74 ? 14.296 -4.381 -6.614 1.00 85.12 74 GLY A N 1
ATOM 582 C CA . GLY A 1 74 ? 13.984 -5.258 -7.744 1.00 85.12 74 GLY A CA 1
ATOM 583 C C . GLY A 1 74 ? 12.921 -6.294 -7.385 1.00 85.12 74 GLY A C 1
ATOM 584 O O . GLY A 1 74 ? 13.010 -6.917 -6.333 1.00 85.12 74 GLY A O 1
ATOM 585 N N . TYR A 1 75 ? 11.962 -6.523 -8.284 1.00 85.75 75 TYR A N 1
ATOM 586 C CA . TYR A 1 75 ? 10.932 -7.554 -8.133 1.00 85.75 75 TYR A CA 1
ATOM 587 C C . TYR A 1 75 ? 11.189 -8.693 -9.128 1.00 85.75 75 TYR A C 1
ATOM 589 O O . TYR A 1 75 ? 11.186 -8.467 -10.336 1.00 85.75 75 TYR A O 1
ATOM 597 N N . SER A 1 76 ? 11.416 -9.912 -8.633 1.00 83.88 76 SER A N 1
ATOM 598 C CA . SER A 1 76 ? 11.700 -11.107 -9.454 1.00 83.88 76 SER A CA 1
ATOM 599 C C . SER A 1 76 ? 10.734 -12.275 -9.205 1.00 83.88 76 SER A C 1
ATOM 601 O O . SER A 1 76 ? 10.994 -13.397 -9.625 1.00 83.88 76 SER A O 1
ATOM 603 N N . GLY A 1 77 ? 9.610 -12.020 -8.524 1.00 81.56 77 GLY A N 1
ATOM 604 C CA . GLY A 1 77 ? 8.581 -13.021 -8.202 1.00 81.56 77 GLY A CA 1
ATOM 605 C C . GLY A 1 77 ? 8.696 -13.633 -6.801 1.00 81.56 77 GLY A C 1
ATOM 606 O O . GLY A 1 77 ? 7.755 -14.271 -6.333 1.00 81.56 77 GLY A O 1
ATOM 607 N N . THR A 1 78 ? 9.800 -13.397 -6.089 1.00 88.50 78 THR A N 1
ATOM 608 C CA . THR A 1 78 ? 9.914 -13.745 -4.666 1.00 88.50 78 THR A CA 1
ATOM 609 C C . THR A 1 78 ? 9.095 -12.774 -3.817 1.00 88.50 78 THR A C 1
ATOM 611 O O . THR A 1 78 ? 9.197 -11.563 -3.982 1.00 88.50 78 THR A O 1
ATOM 614 N N . SER A 1 79 ? 8.299 -13.296 -2.883 1.00 90.31 79 SER A N 1
ATOM 615 C CA . SER A 1 79 ? 7.517 -12.474 -1.952 1.00 90.31 79 SER A CA 1
ATOM 616 C C . SER A 1 79 ? 8.411 -11.749 -0.938 1.00 90.31 79 SER A C 1
ATOM 618 O O . SER A 1 79 ? 9.144 -12.421 -0.204 1.00 90.31 79 SER A O 1
ATOM 620 N N . ASP A 1 80 ? 8.267 -10.433 -0.804 1.00 92.38 80 ASP A N 1
ATOM 621 C CA . ASP A 1 80 ? 8.811 -9.669 0.322 1.00 92.38 80 ASP A CA 1
ATOM 622 C C . ASP A 1 80 ? 8.037 -9.983 1.614 1.00 92.38 80 ASP A C 1
ATOM 624 O O . ASP A 1 80 ? 6.807 -10.066 1.619 1.00 92.38 80 ASP A O 1
ATOM 628 N N . ARG A 1 81 ? 8.746 -10.188 2.733 1.00 93.12 81 ARG A N 1
ATOM 629 C CA . ARG A 1 81 ? 8.138 -10.618 4.005 1.00 93.12 81 ARG A CA 1
ATOM 630 C C . ARG A 1 81 ? 8.683 -9.828 5.181 1.00 93.12 81 ARG A C 1
ATOM 632 O O . ARG A 1 81 ? 9.878 -9.566 5.273 1.00 93.12 81 ARG A O 1
ATOM 639 N N . ILE A 1 82 ? 7.802 -9.517 6.126 1.00 95.00 82 ILE A N 1
ATOM 640 C CA . ILE A 1 82 ? 8.158 -8.907 7.405 1.00 95.00 82 ILE A CA 1
ATOM 641 C C . ILE A 1 82 ? 7.280 -9.492 8.510 1.00 95.00 82 ILE A C 1
ATOM 643 O O . ILE A 1 82 ? 6.081 -9.691 8.323 1.00 95.00 82 ILE A O 1
ATOM 647 N N . ARG A 1 83 ? 7.879 -9.760 9.673 1.00 95.88 83 ARG A N 1
ATOM 648 C CA . ARG A 1 83 ? 7.148 -10.109 10.893 1.00 95.88 83 ARG A CA 1
ATOM 649 C C . ARG A 1 83 ? 7.003 -8.855 11.747 1.00 95.88 83 ARG A C 1
ATOM 651 O O . ARG A 1 83 ? 7.980 -8.141 11.952 1.00 95.88 83 ARG A O 1
ATOM 658 N N . PHE A 1 84 ? 5.805 -8.613 12.263 1.00 95.19 84 PHE A N 1
ATOM 659 C CA . PHE A 1 84 ? 5.555 -7.553 13.232 1.00 95.19 84 PHE A CA 1
ATOM 660 C C . PHE A 1 84 ? 4.674 -8.074 14.365 1.00 95.19 84 PHE A C 1
ATOM 662 O O . PHE A 1 84 ? 3.906 -9.019 14.192 1.00 95.19 84 PHE A O 1
ATOM 669 N N . SER A 1 85 ? 4.790 -7.444 15.525 1.00 95.88 85 SER A N 1
ATOM 670 C CA . SER A 1 85 ? 3.916 -7.658 16.672 1.00 95.88 85 SER A CA 1
ATOM 671 C C . SER A 1 85 ? 3.537 -6.306 17.262 1.00 95.88 85 SER A C 1
ATOM 673 O O . SER A 1 85 ? 4.171 -5.284 16.995 1.00 95.88 85 SER A O 1
ATOM 675 N N . VAL A 1 86 ? 2.457 -6.289 18.033 1.00 94.94 86 VAL A N 1
ATOM 676 C CA . VAL A 1 86 ? 1.924 -5.076 18.647 1.00 94.94 86 VAL A CA 1
ATOM 677 C C . VAL A 1 86 ? 1.561 -5.359 20.094 1.00 94.94 86 VAL A C 1
ATOM 679 O O . VAL A 1 86 ? 1.083 -6.439 20.427 1.00 94.94 86 VAL A O 1
ATOM 682 N N . ASN A 1 87 ? 1.761 -4.370 20.958 1.00 96.75 87 ASN A N 1
ATOM 683 C CA . ASN A 1 87 ? 1.392 -4.447 22.372 1.00 96.75 87 ASN A CA 1
ATOM 684 C C . ASN A 1 87 ? -0.057 -3.999 22.643 1.00 96.75 87 ASN A C 1
ATOM 686 O O . ASN A 1 87 ? -0.501 -3.986 23.788 1.00 96.75 87 ASN A O 1
ATOM 690 N N . LYS A 1 88 ? -0.792 -3.599 21.600 1.00 92.56 88 LYS A N 1
ATOM 691 C CA . LYS A 1 88 ? -2.189 -3.165 21.668 1.00 92.56 88 LYS A CA 1
ATOM 692 C C . LYS A 1 88 ? -2.992 -3.841 20.571 1.00 92.56 88 LYS A C 1
ATOM 694 O O . LYS A 1 88 ? -2.482 -4.097 19.484 1.00 92.56 88 LYS A O 1
ATOM 699 N N . ARG A 1 89 ? -4.275 -4.078 20.841 1.00 90.25 89 ARG A N 1
ATOM 700 C CA . ARG A 1 89 ? -5.204 -4.594 19.835 1.00 90.25 89 ARG A CA 1
ATOM 701 C C . ARG A 1 89 ? -5.402 -3.551 18.735 1.00 90.25 89 ARG A C 1
ATOM 703 O O . ARG A 1 89 ? -5.846 -2.440 19.017 1.00 90.25 89 ARG A O 1
ATOM 710 N N . ILE A 1 90 ? -5.108 -3.932 17.497 1.00 90.25 90 ILE A N 1
ATOM 711 C CA . ILE A 1 90 ? -5.322 -3.111 16.302 1.00 90.25 90 ILE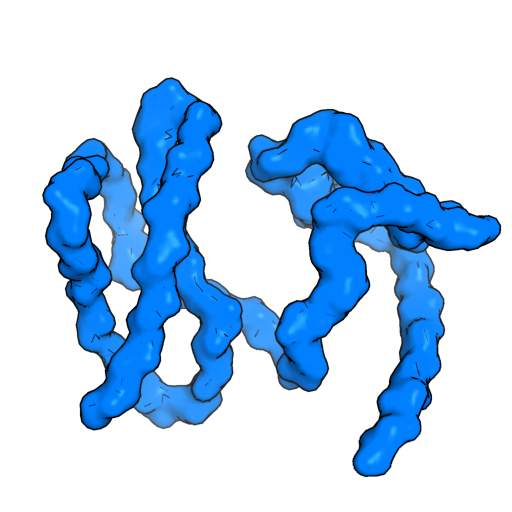 A CA 1
ATOM 712 C C . ILE A 1 90 ? -6.111 -3.892 15.251 1.00 90.25 90 ILE A C 1
ATOM 714 O O . ILE A 1 90 ? -6.212 -5.117 15.322 1.00 90.25 90 ILE A O 1
ATOM 718 N N . PHE A 1 91 ? -6.629 -3.174 14.258 1.00 88.81 91 PHE A N 1
ATOM 719 C CA . PHE A 1 91 ? -7.171 -3.745 13.029 1.00 88.81 91 PHE A CA 1
ATOM 720 C C . PHE A 1 91 ? -6.335 -3.232 11.860 1.00 88.81 91 PHE A C 1
ATOM 722 O O . PHE A 1 91 ? -6.246 -2.023 11.653 1.00 88.81 91 PHE A O 1
ATOM 729 N N . VAL A 1 92 ? -5.702 -4.141 11.121 1.00 88.62 92 VAL A N 1
ATOM 730 C CA . VAL A 1 92 ? -4.922 -3.780 9.932 1.00 88.62 92 VAL A CA 1
ATOM 731 C C . VAL A 1 92 ? -5.883 -3.604 8.761 1.00 88.62 92 VAL A C 1
ATOM 733 O O . VAL A 1 92 ? -6.613 -4.530 8.419 1.00 88.62 92 VAL A O 1
ATOM 736 N N . VAL A 1 93 ? -5.898 -2.409 8.168 1.00 88.31 93 VAL A N 1
ATOM 737 C CA . VAL A 1 93 ? -6.771 -2.064 7.028 1.00 88.31 93 VAL A CA 1
ATOM 738 C C . VAL A 1 93 ? -6.053 -2.132 5.677 1.00 88.31 93 VAL A C 1
ATOM 740 O O . VAL A 1 93 ? -6.708 -2.191 4.640 1.00 88.31 93 VAL A O 1
ATOM 743 N N . GLY A 1 94 ?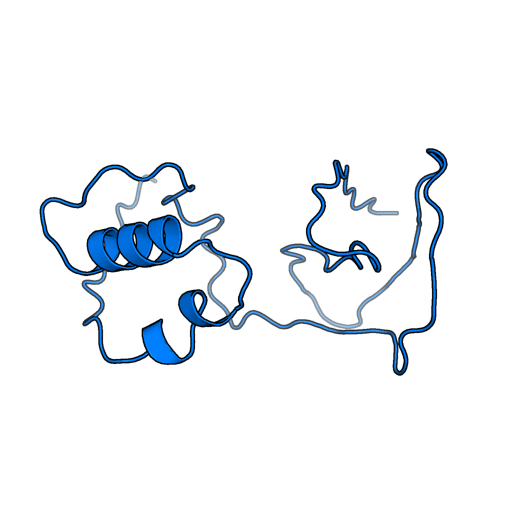 -4.719 -2.135 5.681 1.00 89.69 94 GLY A N 1
ATOM 744 C CA . GLY A 1 94 ? -3.892 -2.188 4.481 1.00 89.69 94 GLY A CA 1
ATOM 745 C C . GLY A 1 94 ? -2.406 -2.000 4.784 1.00 89.69 94 GLY A C 1
ATOM 746 O O . GLY A 1 94 ? -2.015 -1.828 5.940 1.00 89.69 94 GLY A O 1
ATOM 747 N N . PHE A 1 95 ? -1.593 -2.019 3.727 1.00 92.25 95 PHE A N 1
ATOM 748 C CA . PHE A 1 95 ? -0.149 -1.796 3.774 1.00 92.25 95 PHE A CA 1
ATOM 749 C C . PHE A 1 95 ? 0.250 -0.761 2.723 1.00 92.25 95 PHE A C 1
ATOM 751 O O . PHE A 1 95 ? -0.256 -0.794 1.603 1.00 92.25 95 PHE A O 1
ATOM 758 N N . GLY A 1 96 ? 1.161 0.143 3.085 1.00 91.69 96 GLY A N 1
ATOM 759 C CA . GLY A 1 96 ? 1.813 1.041 2.134 1.00 91.69 96 GLY A CA 1
ATOM 760 C C . GLY A 1 96 ? 3.012 0.351 1.488 1.00 91.69 96 GLY A C 1
ATOM 761 O O . GLY A 1 96 ? 3.811 -0.267 2.193 1.00 91.69 96 GLY A O 1
ATOM 762 N N . LEU A 1 97 ? 3.130 0.456 0.165 1.00 91.88 97 LEU A N 1
ATOM 763 C CA . LEU A 1 97 ? 4.209 -0.137 -0.626 1.00 91.88 97 LEU A CA 1
ATOM 764 C C . LEU A 1 97 ? 4.917 0.949 -1.437 1.00 91.88 97 LEU A C 1
ATOM 766 O O . LEU A 1 97 ? 4.279 1.903 -1.882 1.00 91.88 97 LEU A O 1
ATOM 770 N N . TYR A 1 98 ? 6.227 0.797 -1.631 1.00 90.50 98 TYR A N 1
ATOM 771 C CA . TYR A 1 98 ? 6.990 1.674 -2.517 1.00 90.50 98 TYR A CA 1
ATOM 772 C C . TYR A 1 98 ? 6.738 1.310 -3.984 1.00 90.50 98 TYR A C 1
ATOM 774 O O . TYR A 1 98 ? 6.675 0.134 -4.339 1.00 90.50 98 TYR A O 1
ATOM 782 N N . GLY A 1 99 ? 6.578 2.335 -4.821 1.00 88.69 99 GLY A N 1
ATOM 783 C CA . GLY A 1 99 ? 6.289 2.203 -6.249 1.00 88.69 99 GLY A CA 1
ATOM 784 C C . GLY A 1 99 ? 7.517 2.387 -7.144 1.00 88.69 99 GLY A C 1
ATOM 785 O O . GLY A 1 99 ? 8.658 2.1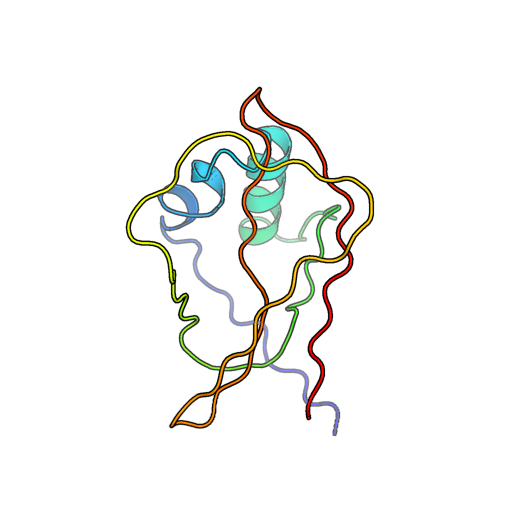84 -6.732 1.00 88.69 99 GLY A O 1
ATOM 786 N N . SER A 1 100 ? 7.263 2.779 -8.391 1.00 85.75 100 SER A N 1
ATOM 787 C CA . SER A 1 100 ? 8.295 3.020 -9.404 1.00 85.75 100 SER A CA 1
ATOM 788 C C . SER A 1 100 ? 9.156 4.243 -9.082 1.00 85.75 100 SER A C 1
ATOM 790 O O . SER A 1 100 ? 8.669 5.243 -8.559 1.00 85.75 100 SER A O 1
ATOM 792 N N . ILE A 1 101 ? 10.430 4.180 -9.475 1.00 86.62 101 ILE A N 1
ATOM 793 C CA . ILE A 1 101 ? 11.366 5.316 -9.443 1.00 86.62 101 ILE A CA 1
ATOM 794 C C . ILE A 1 101 ? 11.433 6.074 -10.781 1.00 86.62 101 ILE A C 1
ATOM 796 O O . ILE A 1 101 ? 12.021 7.147 -10.840 1.00 86.62 101 ILE A O 1
ATOM 800 N N . HIS A 1 102 ? 10.857 5.522 -11.858 1.00 85.38 102 HIS A N 1
ATOM 801 C CA . HIS A 1 102 ? 10.962 6.065 -13.224 1.00 85.38 102 HIS A CA 1
ATOM 802 C C . HIS A 1 102 ? 9.675 6.747 -13.715 1.00 85.38 102 HIS A C 1
ATOM 804 O O 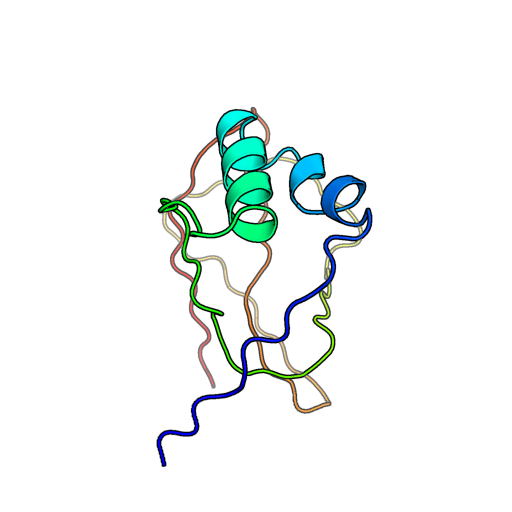. HIS A 1 102 ? 9.584 7.112 -14.883 1.00 85.38 102 HIS A O 1
ATOM 810 N N . GLY A 1 103 ? 8.679 6.911 -12.843 1.00 81.06 103 GLY A N 1
ATOM 811 C CA . GLY A 1 103 ? 7.407 7.554 -13.170 1.00 81.06 103 GLY A CA 1
ATOM 812 C C . GLY A 1 103 ? 6.192 6.661 -12.913 1.00 81.06 103 GLY A C 1
ATOM 813 O O . GLY A 1 103 ? 6.326 5.595 -12.313 1.00 81.06 103 GLY A O 1
ATOM 814 N N . PRO A 1 104 ? 4.995 7.097 -13.338 1.00 83.06 104 PRO A N 1
ATOM 815 C CA . PRO A 1 104 ? 3.749 6.375 -13.101 1.00 83.06 104 PRO A CA 1
ATOM 816 C C . PRO A 1 104 ? 3.800 4.971 -13.705 1.00 83.06 104 PRO A C 1
ATOM 818 O O . PRO A 1 104 ? 4.127 4.790 -14.877 1.00 83.06 104 PRO A O 1
ATOM 821 N N . THR A 1 105 ? 3.531 3.952 -12.897 1.00 83.94 105 THR A N 1
ATOM 822 C CA . THR A 1 105 ? 3.545 2.552 -13.332 1.00 83.94 105 THR A CA 1
ATOM 823 C C . THR A 1 105 ? 2.610 1.751 -12.444 1.00 83.94 105 THR A C 1
ATOM 825 O O . THR A 1 105 ? 2.658 1.883 -11.219 1.00 83.94 105 THR A O 1
ATOM 828 N N . ASP A 1 106 ? 1.807 0.896 -13.067 1.00 85.75 106 ASP A N 1
ATOM 829 C CA . ASP A 1 106 ? 0.919 -0.010 -12.354 1.00 85.75 106 ASP A CA 1
ATOM 830 C C . ASP A 1 106 ? 1.658 -1.282 -11.945 1.00 85.75 106 ASP A C 1
ATOM 832 O O . ASP A 1 106 ? 2.356 -1.913 -12.743 1.00 85.75 106 ASP A O 1
ATOM 836 N N . TYR A 1 107 ? 1.466 -1.681 -10.690 1.00 86.25 107 TYR A N 1
ATOM 837 C CA . TYR A 1 107 ? 2.005 -2.919 -10.144 1.00 86.25 107 TYR A CA 1
ATOM 838 C C . TYR A 1 107 ? 0.866 -3.828 -9.711 1.00 86.25 107 TYR A C 1
ATOM 840 O O . TYR A 1 107 ? -0.032 -3.422 -8.972 1.00 86.25 107 TYR A O 1
ATOM 848 N N . GLN A 1 108 ? 0.936 -5.090 -10.125 1.00 88.62 108 GLN A N 1
ATOM 849 C CA . GLN A 1 108 ? 0.094 -6.127 -9.547 1.00 88.62 108 GLN A CA 1
ATOM 850 C C . GLN A 1 108 ? 0.739 -6.625 -8.259 1.00 88.62 108 GLN A C 1
ATOM 852 O O . GLN A 1 108 ? 1.888 -7.065 -8.261 1.00 88.62 108 GLN A O 1
ATOM 857 N N . VAL A 1 109 ? -0.008 -6.564 -7.157 1.00 89.75 109 VAL A N 1
ATOM 858 C CA . VAL A 1 109 ? 0.473 -7.003 -5.847 1.00 89.75 109 VAL A CA 1
ATOM 859 C C . VAL A 1 109 ? -0.547 -7.927 -5.198 1.00 89.75 109 VAL A C 1
ATOM 861 O O . VAL A 1 109 ? -1.743 -7.644 -5.191 1.00 89.75 109 VAL A O 1
ATOM 864 N N . ASN A 1 110 ? -0.058 -9.020 -4.612 1.00 91.62 110 ASN A N 1
ATOM 865 C CA . ASN A 1 110 ? -0.835 -9.896 -3.743 1.00 91.62 110 ASN A CA 1
ATOM 866 C C . ASN A 1 110 ? -0.337 -9.735 -2.303 1.00 91.62 110 ASN A C 1
ATOM 868 O O . ASN A 1 110 ? 0.825 -10.017 -2.014 1.00 91.62 110 ASN A O 1
ATOM 872 N N . ILE A 1 111 ? -1.206 -9.257 -1.413 1.00 92.31 111 ILE A N 1
ATOM 873 C CA . ILE A 1 111 ? -0.860 -8.958 -0.022 1.00 92.31 111 ILE A CA 1
ATOM 874 C C . ILE A 1 111 ? -1.563 -9.950 0.896 1.00 92.31 111 ILE A C 1
ATOM 876 O O . ILE A 1 111 ? -2.777 -10.132 0.815 1.00 92.31 111 ILE A O 1
ATOM 880 N N . GLN A 1 112 ? -0.800 -10.562 1.800 1.00 91.81 112 GLN A N 1
ATOM 881 C CA . GLN A 1 112 ? -1.301 -11.566 2.733 1.00 91.81 112 GLN A CA 1
ATOM 882 C C . GLN A 1 112 ? -0.830 -11.267 4.157 1.00 91.81 112 GLN A C 1
ATOM 884 O O . GLN A 1 112 ? 0.327 -10.911 4.378 1.00 91.81 112 GLN A O 1
ATOM 889 N N . ILE A 1 113 ? -1.731 -11.447 5.125 1.00 91.69 113 ILE A N 1
ATOM 890 C CA . ILE A 1 113 ? -1.411 -11.447 6.556 1.00 91.69 113 ILE A CA 1
ATOM 891 C C . ILE A 1 113 ? -1.561 -12.878 7.048 1.00 91.69 113 ILE A C 1
ATOM 893 O O . ILE A 1 113 ? -2.652 -13.442 6.997 1.00 91.69 113 ILE A O 1
ATOM 897 N N . ILE A 1 114 ? -0.461 -13.455 7.522 1.00 92.44 114 ILE A N 1
ATOM 898 C CA . ILE A 1 114 ? -0.439 -14.805 8.078 1.00 92.44 114 ILE A CA 1
ATOM 899 C C . ILE A 1 114 ? -0.346 -14.671 9.593 1.00 92.44 114 ILE A C 1
ATOM 901 O O . ILE A 1 114 ? 0.619 -14.111 10.114 1.00 92.44 114 ILE A O 1
ATOM 905 N N . HIS A 1 115 ? -1.364 -15.169 10.289 1.00 85.94 115 HIS A N 1
ATOM 906 C CA . HIS A 1 115 ? -1.349 -15.280 11.741 1.00 85.94 115 HIS A CA 1
ATOM 907 C C . HIS A 1 115 ? -0.604 -16.563 12.119 1.00 85.94 115 HIS A C 1
ATOM 909 O O . HIS A 1 115 ? -1.073 -17.655 11.802 1.00 85.94 115 HIS A O 1
ATOM 915 N N . THR A 1 116 ? 0.564 -16.411 12.744 1.00 75.44 116 THR A N 1
ATOM 916 C CA . THR A 1 116 ? 1.358 -17.500 13.339 1.00 75.44 116 THR A CA 1
ATOM 917 C C . THR A 1 116 ? 1.241 -17.488 14.845 1.00 75.44 116 THR A C 1
ATOM 919 O O . THR A 1 116 ? 1.280 -16.360 15.391 1.00 75.44 116 THR A O 1
#

Sequence (116 aa):
VQRRCPLVRGRVSAAAAAGPAQSGILVDREVVSLFLHFTVNPKPRVEFIDRPRCCLRGKECSINRFQQVESRWGYSGTSDRIRFSVNKRIFVVGFGLYGSIHGPTDYQVNIQIIHT

pLDDT: mean 76.98, std 18.44, range [27.33, 96.75]